Protein AF-A0A7C5ENQ5-F1 (afdb_monomer_lite)

Secondary structure (DSSP, 8-state):
--PPP----HHHHHHHHHHHHHHHHHHHHHHHHHHHHHHHHHHHHHHHHHHHHHHHHHHHHHHHHHHHHTTSSHHHHTSTTS---TTS--TTTS-----HHHHHHHTT--SS-HHHH-TTSPP-------STTS--TTTS-HHHHHHHH----BSS---TT-S---BS--TTSPPTT--

Foldseek 3Di:
DDDDDDDDPPVVVVVVVVVVVVVVVVVVVVVVVVVVVVVVVVVVVVVVVVVVVVVVVVVVVVVLLVVQLVCQALVNCVDPPSPHDNPDDDPVSQPPPPPCVVVCVVVVHPDDSPQVVDPPHDDDDDHGDDPVVDDDPVPDDPVVVCVVQPDWDFPDDDDDPDPDTHTPDCPPPAPDPRD

Radius of gyration: 38.31 Å; chains: 1; bounding box: 90×56×118 Å

Structure (mmCIF, N/CA/C/O backbone):
data_AF-A0A7C5ENQ5-F1
#
_entry.id   AF-A0A7C5ENQ5-F1
#
loop_
_atom_site.group_PDB
_atom_site.id
_atom_site.type_symbol
_atom_site.label_atom_id
_atom_site.label_alt_id
_atom_site.label_comp_id
_atom_site.label_asym_id
_atom_site.label_entity_id
_atom_site.label_seq_id
_atom_site.pdbx_PDB_ins_code
_atom_site.Cartn_x
_atom_site.Cartn_y
_atom_site.Cartn_z
_atom_site.occupancy
_atom_site.B_iso_or_equiv
_atom_site.auth_seq_id
_atom_site.auth_comp_id
_atom_site.auth_asym_id
_atom_site.auth_atom_id
_atom_site.pdbx_PDB_model_num
ATOM 1 N N . MET A 1 1 ? -63.274 1.000 76.846 1.00 43.34 1 MET A N 1
ATOM 2 C CA . MET A 1 1 ? -63.482 0.791 75.393 1.00 43.34 1 MET A CA 1
ATOM 3 C C . MET A 1 1 ? -62.118 0.477 74.784 1.00 43.34 1 MET A C 1
ATOM 5 O O . MET A 1 1 ? -61.244 1.321 74.844 1.00 43.34 1 MET A O 1
ATOM 9 N N . LYS A 1 2 ? -61.783 -0.817 74.702 1.00 44.94 2 LYS A N 1
ATOM 10 C CA . LYS A 1 2 ? -61.594 -1.621 73.472 1.00 44.94 2 LYS A CA 1
ATOM 11 C C . LYS A 1 2 ? -60.497 -1.070 72.545 1.00 44.94 2 LYS A C 1
ATOM 13 O O . LYS A 1 2 ? -60.683 -0.057 71.886 1.00 44.94 2 LYS A O 1
ATOM 18 N N . GLY A 1 3 ? -59.358 -1.765 72.574 1.00 50.12 3 GLY A N 1
ATOM 19 C CA . GLY A 1 3 ? -58.098 -1.382 71.952 1.00 50.12 3 GLY A CA 1
ATOM 20 C C . GLY A 1 3 ? -58.113 -1.374 70.428 1.00 50.12 3 GLY A C 1
ATOM 21 O O . GLY A 1 3 ? -58.778 -2.187 69.782 1.00 50.12 3 GLY A O 1
ATOM 22 N N . LEU A 1 4 ? -57.321 -0.453 69.881 1.00 51.16 4 LEU A N 1
ATOM 23 C CA . LEU A 1 4 ? -56.955 -0.435 68.477 1.00 51.16 4 LEU A CA 1
ATOM 24 C C . LEU A 1 4 ? -55.913 -1.521 68.210 1.00 51.16 4 LEU A C 1
ATOM 26 O O . LEU A 1 4 ? -54.848 -1.573 68.822 1.00 51.16 4 LEU A O 1
ATOM 30 N N . ARG A 1 5 ? -56.278 -2.411 67.291 1.00 53.03 5 ARG A N 1
ATOM 31 C CA . ARG A 1 5 ? -55.436 -3.460 66.729 1.00 53.03 5 ARG A CA 1
ATOM 32 C C . ARG A 1 5 ? -54.353 -2.825 65.856 1.00 53.03 5 ARG A C 1
ATOM 34 O O . ARG A 1 5 ? -54.674 -2.179 64.865 1.00 53.03 5 ARG A O 1
ATOM 41 N N . ALA A 1 6 ? -53.092 -3.074 66.191 1.00 58.44 6 ALA A N 1
ATOM 42 C CA . ALA A 1 6 ? -51.992 -2.998 65.242 1.00 58.44 6 ALA A CA 1
ATOM 43 C C . ALA A 1 6 ? -51.936 -4.338 64.497 1.00 58.44 6 ALA A C 1
ATOM 45 O O . ALA A 1 6 ? -51.629 -5.370 65.093 1.00 58.44 6 ALA A O 1
ATOM 46 N N . THR A 1 7 ? -52.285 -4.346 63.213 1.00 56.88 7 THR A N 1
ATOM 47 C CA . THR A 1 7 ? -52.183 -5.536 62.361 1.00 56.88 7 THR A CA 1
ATOM 48 C C . THR A 1 7 ? -51.315 -5.244 61.146 1.00 56.88 7 THR A C 1
ATOM 50 O O . THR A 1 7 ? -51.704 -4.465 60.288 1.00 56.88 7 THR A O 1
ATOM 53 N N . SER A 1 8 ? -50.190 -5.967 61.085 1.00 60.22 8 SER A N 1
ATOM 54 C CA . SER A 1 8 ? -49.597 -6.549 59.874 1.00 60.22 8 SER A CA 1
ATOM 55 C C . SER A 1 8 ? -49.062 -5.603 58.787 1.00 60.22 8 SER A C 1
ATOM 57 O O . SER A 1 8 ? -49.677 -5.456 57.740 1.00 60.22 8 SER A O 1
ATOM 59 N N . THR A 1 9 ? -47.840 -5.090 58.961 1.00 57.03 9 THR A N 1
ATOM 60 C CA . THR A 1 9 ? -47.040 -4.451 57.889 1.00 57.03 9 THR A CA 1
ATOM 61 C C . THR A 1 9 ? -46.005 -5.385 57.240 1.00 57.03 9 THR A C 1
ATOM 63 O O . THR A 1 9 ? -45.324 -5.003 56.296 1.00 57.03 9 THR A O 1
ATOM 66 N N . ARG A 1 10 ? -45.879 -6.635 57.710 1.00 60.28 10 ARG A N 1
ATOM 67 C CA . ARG A 1 10 ? -44.800 -7.557 57.299 1.00 60.28 10 ARG A CA 1
ATOM 68 C C . ARG A 1 10 ? -44.964 -8.167 55.899 1.00 60.28 10 ARG A C 1
ATOM 70 O O 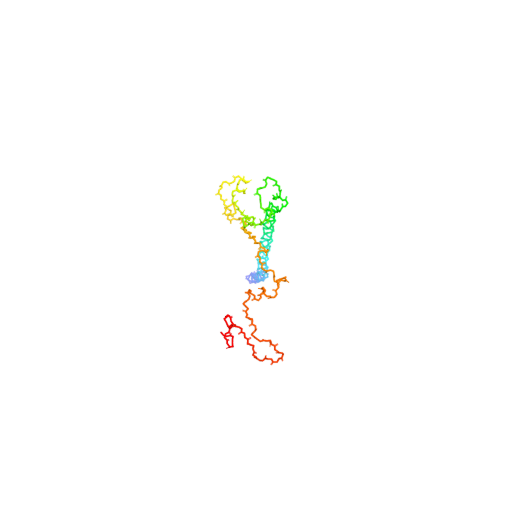. ARG A 1 10 ? -43.975 -8.620 55.335 1.00 60.28 10 ARG A O 1
ATOM 77 N N . SER A 1 11 ? -46.177 -8.220 55.343 1.00 61.66 11 SER A N 1
ATOM 78 C CA . SER A 1 11 ? -46.413 -8.749 53.987 1.00 61.66 11 SER A CA 1
ATOM 79 C C . SER A 1 11 ? -46.158 -7.721 52.882 1.00 61.66 11 SER A C 1
ATOM 81 O O . SER A 1 11 ? -45.700 -8.096 51.805 1.00 61.66 11 SER A O 1
ATOM 83 N N . ASP A 1 12 ? -46.397 -6.437 53.154 1.00 70.25 12 ASP A N 1
ATOM 84 C CA . ASP A 1 12 ? -46.236 -5.365 52.163 1.00 70.25 12 ASP A CA 1
ATOM 85 C C . ASP A 1 12 ? -44.759 -5.075 51.856 1.00 70.25 12 ASP A C 1
ATOM 87 O O . ASP A 1 12 ? -44.408 -4.823 50.704 1.00 70.25 12 ASP A O 1
ATOM 91 N N . GLU A 1 13 ? -43.869 -5.214 52.847 1.00 73.62 13 GLU A N 1
ATOM 92 C CA . GLU A 1 13 ? -42.413 -5.113 52.643 1.00 73.62 13 GLU A CA 1
ATOM 93 C C . GLU A 1 13 ? -41.879 -6.186 51.680 1.00 73.62 13 GLU A C 1
ATOM 95 O O . GLU A 1 13 ? -41.034 -5.897 50.830 1.00 73.62 13 GLU A O 1
ATOM 100 N N . GLY A 1 14 ? -42.394 -7.418 51.766 1.00 82.62 14 GLY A N 1
ATOM 101 C CA . GLY A 1 14 ? -41.983 -8.511 50.883 1.00 82.62 14 GLY A CA 1
ATOM 102 C C . GLY A 1 14 ? -42.421 -8.296 49.433 1.00 82.62 14 GLY A C 1
ATOM 103 O O . GLY A 1 14 ? -41.643 -8.529 48.508 1.00 82.62 14 GLY A O 1
ATOM 104 N N . ILE A 1 15 ? -43.645 -7.799 49.228 1.00 88.50 15 ILE A N 1
ATOM 105 C CA . ILE A 1 15 ? -44.184 -7.511 47.890 1.00 88.50 15 ILE A CA 1
ATOM 106 C C . ILE A 1 15 ? -43.442 -6.329 47.252 1.00 88.50 15 ILE A C 1
ATOM 108 O O . ILE A 1 15 ? -43.068 -6.404 46.079 1.00 88.50 15 ILE A O 1
ATOM 112 N N . ALA A 1 16 ? -43.162 -5.270 48.018 1.00 90.38 16 ALA A N 1
ATOM 113 C CA . ALA A 1 16 ? -42.402 -4.118 47.534 1.00 90.38 16 ALA A CA 1
ATOM 114 C C . ALA A 1 16 ? -40.996 -4.515 47.050 1.00 90.38 16 ALA A C 1
ATOM 116 O O . ALA A 1 16 ? -40.571 -4.086 45.975 1.00 90.38 16 ALA A O 1
ATOM 117 N N . LEU A 1 17 ? -40.304 -5.390 47.790 1.00 92.19 17 LEU A N 1
ATOM 118 C CA . LEU A 1 17 ? -38.988 -5.899 47.396 1.00 92.19 17 LEU A CA 1
ATOM 119 C C . LEU A 1 17 ? -39.049 -6.677 46.072 1.00 92.19 17 LEU A C 1
ATOM 121 O O . LEU A 1 17 ? -38.203 -6.471 45.203 1.00 92.19 17 LEU A O 1
ATOM 125 N N . ILE A 1 18 ? -40.053 -7.545 45.899 1.00 94.25 18 ILE A N 1
ATOM 126 C CA . ILE A 1 18 ? -40.220 -8.344 44.674 1.00 94.25 18 ILE A CA 1
ATOM 127 C C . ILE A 1 18 ? -40.473 -7.436 43.466 1.00 94.25 18 ILE A C 1
ATOM 129 O O . ILE A 1 18 ? -39.871 -7.646 42.411 1.00 94.25 18 ILE A O 1
ATOM 133 N N . ILE A 1 19 ? -41.306 -6.401 43.615 1.00 95.50 19 ILE A N 1
ATOM 134 C CA . ILE A 1 19 ? -41.565 -5.431 42.542 1.00 95.50 19 ILE A CA 1
ATOM 135 C C . ILE A 1 19 ? -40.272 -4.704 42.165 1.00 95.50 19 ILE A C 1
ATOM 137 O O . ILE A 1 19 ? -39.911 -4.683 40.988 1.00 95.50 19 ILE A O 1
ATOM 141 N N . VAL A 1 20 ? -39.534 -4.169 43.140 1.00 96.25 20 VAL A N 1
ATOM 142 C CA . VAL A 1 20 ? -38.267 -3.463 42.887 1.00 96.25 20 VAL A CA 1
ATOM 143 C C . VAL A 1 20 ? -37.247 -4.377 42.211 1.00 96.25 20 VAL A C 1
ATOM 145 O O . VAL A 1 20 ? -36.621 -3.970 41.231 1.00 96.25 20 VAL A O 1
ATOM 148 N N . LEU A 1 21 ? -37.118 -5.621 42.680 1.00 96.75 21 LEU A N 1
ATOM 149 C CA . LEU A 1 21 ? -36.231 -6.605 42.070 1.00 96.75 21 LEU A CA 1
ATOM 150 C C . LEU A 1 21 ? -36.639 -6.880 40.620 1.00 96.75 21 LEU A C 1
ATOM 152 O O . LEU A 1 21 ? -35.776 -6.851 39.748 1.00 96.75 21 LEU A O 1
ATOM 156 N N . SER A 1 22 ? -37.938 -7.066 40.353 1.00 96.88 22 SER A N 1
ATOM 157 C CA . SER A 1 22 ? -38.454 -7.320 39.003 1.00 96.88 22 SER A CA 1
ATOM 158 C C . SER A 1 22 ? -38.145 -6.166 38.042 1.00 96.88 22 SER A C 1
ATOM 160 O O . SER A 1 22 ? -37.639 -6.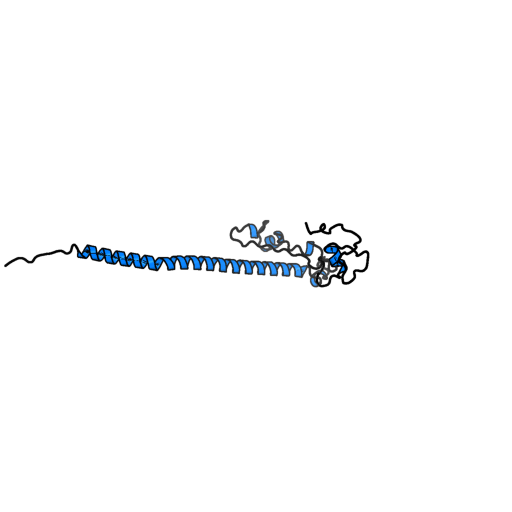403 36.941 1.00 96.88 22 SER A O 1
ATOM 162 N N . VAL A 1 23 ? -38.339 -4.921 38.493 1.00 97.69 23 VAL A N 1
ATOM 163 C CA . VAL A 1 23 ? -38.026 -3.705 37.732 1.00 97.69 23 VAL A CA 1
ATOM 164 C C . VAL A 1 23 ? -36.525 -3.606 37.474 1.00 97.69 23 VAL A C 1
ATOM 166 O O . VAL A 1 23 ? -36.122 -3.360 36.339 1.00 97.69 23 VAL A O 1
ATOM 169 N N . LEU A 1 24 ? -35.686 -3.867 38.482 1.00 97.69 24 LEU A N 1
ATOM 170 C CA . LEU A 1 24 ? -34.229 -3.898 38.325 1.00 97.69 24 LEU A CA 1
ATOM 171 C C . LEU A 1 24 ? -33.784 -4.952 37.307 1.00 97.69 24 LEU A C 1
ATOM 173 O O . LEU A 1 24 ? -32.976 -4.641 36.432 1.00 97.69 24 LEU A O 1
ATOM 177 N N . THR A 1 25 ? -34.329 -6.172 37.361 1.00 97.81 25 THR A N 1
ATOM 178 C CA . THR A 1 25 ? -34.031 -7.200 36.350 1.00 97.81 25 THR A CA 1
ATOM 179 C C . THR A 1 25 ? -34.478 -6.778 34.958 1.00 97.81 25 THR A C 1
ATOM 181 O O . THR A 1 25 ? -33.724 -6.965 34.006 1.00 97.81 25 THR A O 1
ATOM 184 N N . MET A 1 26 ? -35.657 -6.169 34.815 1.00 97.88 26 MET A N 1
ATOM 185 C CA . MET A 1 26 ? -36.141 -5.707 33.515 1.00 97.88 26 MET A CA 1
ATOM 186 C C . MET A 1 26 ? -35.258 -4.588 32.949 1.00 97.88 26 MET A C 1
ATOM 188 O O . MET A 1 26 ? -34.897 -4.625 31.773 1.00 97.88 26 MET A O 1
ATOM 192 N N . LEU A 1 27 ? -34.823 -3.647 33.792 1.00 97.25 27 LEU A N 1
ATOM 193 C CA . LEU A 1 27 ? -33.857 -2.615 33.409 1.00 97.25 27 LEU A CA 1
ATOM 194 C C . LEU A 1 27 ? -32.511 -3.219 32.988 1.00 97.25 27 LEU A C 1
ATOM 196 O O . LEU A 1 27 ? -31.934 -2.779 31.995 1.00 97.25 27 LEU A O 1
ATOM 200 N N . LEU A 1 28 ? -32.026 -4.250 33.685 1.00 97.25 28 LEU A N 1
ATOM 201 C CA . LEU A 1 28 ? -30.775 -4.933 33.340 1.00 97.25 28 LEU A CA 1
ATOM 202 C C . LEU A 1 28 ? -30.865 -5.643 31.978 1.00 97.25 28 LEU A C 1
ATOM 204 O O . LEU A 1 28 ? -29.948 -5.550 31.156 1.00 97.25 28 LEU A O 1
ATOM 208 N N . VAL A 1 29 ? -31.992 -6.313 31.717 1.00 97.69 29 VAL A N 1
ATOM 209 C CA . VAL A 1 29 ? -32.268 -6.963 30.427 1.00 97.69 29 VAL A CA 1
ATOM 210 C C . VAL A 1 29 ? -32.267 -5.929 29.298 1.00 97.69 29 VAL A C 1
ATOM 212 O O . VAL A 1 29 ? -31.649 -6.169 28.262 1.00 97.69 29 VAL A O 1
ATOM 215 N N . ILE A 1 30 ? -32.869 -4.755 29.515 1.00 96.81 30 ILE A N 1
ATOM 216 C CA . ILE A 1 30 ? -32.903 -3.668 28.525 1.00 96.81 30 ILE A CA 1
ATOM 217 C C . ILE A 1 30 ? -31.520 -3.019 28.338 1.00 96.81 30 ILE A C 1
ATOM 219 O O . ILE A 1 30 ? -31.164 -2.673 27.216 1.00 96.81 30 ILE A O 1
ATOM 223 N N . ALA A 1 31 ? -30.710 -2.880 29.391 1.00 96.94 31 ALA A N 1
ATOM 224 C CA . ALA A 1 31 ? -29.387 -2.250 29.317 1.00 96.94 31 ALA A CA 1
ATOM 225 C C . ALA A 1 31 ? -28.340 -3.094 28.560 1.00 96.94 31 ALA A C 1
ATOM 227 O O . ALA A 1 31 ? -27.421 -2.554 27.940 1.00 96.94 31 ALA A O 1
ATOM 228 N N . THR A 1 32 ? -28.475 -4.421 28.593 1.00 95.94 32 THR A N 1
ATOM 229 C CA . THR A 1 32 ? -27.507 -5.366 28.012 1.00 95.94 32 THR A CA 1
ATOM 230 C C . THR A 1 32 ? -27.226 -5.144 26.512 1.00 95.94 32 THR A C 1
ATOM 232 O O . THR A 1 32 ? -26.048 -5.024 26.158 1.00 95.94 32 THR A O 1
ATOM 235 N N . PRO A 1 33 ? -28.228 -5.046 25.610 1.00 95.38 33 PRO A N 1
ATOM 236 C CA . PRO A 1 33 ? -27.974 -4.813 24.185 1.00 95.38 33 PRO A CA 1
ATOM 237 C C . PRO A 1 33 ? -27.240 -3.493 23.911 1.00 95.38 33 PRO A C 1
ATOM 239 O O . PRO A 1 33 ? -26.360 -3.472 23.054 1.00 95.38 33 PRO A O 1
ATOM 242 N N . PHE A 1 34 ? -27.502 -2.425 24.675 1.00 96.31 34 PHE A N 1
ATOM 243 C CA . PHE A 1 34 ? -26.807 -1.141 24.503 1.00 96.31 34 PHE A CA 1
ATOM 244 C C . PHE A 1 34 ? -25.310 -1.238 24.806 1.00 96.31 34 PHE A C 1
ATOM 246 O O . PHE A 1 34 ? -24.488 -0.665 24.093 1.00 96.31 34 PHE A O 1
ATOM 253 N N . VAL A 1 35 ? -24.932 -1.998 25.838 1.00 96.81 35 VAL A N 1
ATOM 254 C CA . VAL A 1 35 ? -23.516 -2.220 26.170 1.00 96.81 35 VAL A CA 1
ATOM 255 C C . VAL A 1 35 ? -22.820 -3.040 25.083 1.00 96.81 35 VAL A C 1
ATOM 257 O O . VAL A 1 35 ? -21.658 -2.779 24.757 1.00 96.81 35 VAL A O 1
ATOM 260 N N . VAL A 1 36 ? -23.512 -4.031 24.514 1.00 96.31 36 VAL A N 1
ATOM 261 C CA . VAL A 1 36 ? -22.984 -4.835 23.404 1.00 96.31 36 VAL A CA 1
ATOM 262 C C . VAL A 1 36 ? -22.789 -3.973 22.157 1.00 96.31 36 VAL A C 1
ATOM 264 O O . VAL A 1 36 ? -21.725 -4.056 21.539 1.00 96.31 36 VAL A O 1
ATOM 267 N N . GLU A 1 37 ? -23.754 -3.116 21.832 1.00 96.31 37 GLU A N 1
ATOM 268 C CA . GLU A 1 37 ? -23.686 -2.242 20.660 1.00 96.31 37 GLU A CA 1
ATOM 269 C C . GLU A 1 37 ? -22.577 -1.197 20.793 1.00 96.31 37 GLU A C 1
ATOM 271 O O . GLU A 1 37 ? -21.703 -1.117 19.933 1.00 96.31 37 GLU A O 1
ATOM 276 N N . ALA A 1 38 ? -22.476 -0.521 21.941 1.00 95.06 38 ALA A N 1
ATOM 277 C CA . ALA A 1 38 ? -21.401 0.440 22.197 1.00 95.06 38 ALA A CA 1
ATOM 278 C C . ALA A 1 38 ? -19.998 -0.187 22.065 1.00 95.06 38 ALA A C 1
ATOM 280 O O . ALA A 1 38 ? -19.046 0.450 21.603 1.00 95.06 38 ALA A O 1
ATOM 281 N N . ARG A 1 39 ? -19.844 -1.464 22.450 1.00 95.25 39 ARG A N 1
ATOM 282 C CA . ARG A 1 39 ? -18.585 -2.202 22.259 1.00 95.25 39 ARG A CA 1
ATOM 283 C C . ARG A 1 39 ? -18.306 -2.508 20.789 1.00 95.25 39 ARG A C 1
ATOM 285 O O . ARG A 1 39 ? -17.137 -2.495 20.398 1.00 95.25 39 ARG A O 1
ATOM 292 N N . ARG A 1 40 ? -19.336 -2.811 19.997 1.00 94.12 40 ARG A N 1
ATOM 293 C CA . ARG A 1 40 ? -19.207 -3.049 18.552 1.00 94.12 40 ARG A CA 1
ATOM 294 C C . ARG A 1 40 ? -18.856 -1.764 17.820 1.00 94.12 40 ARG A C 1
ATOM 296 O O . ARG A 1 40 ? -17.846 -1.753 17.121 1.00 94.12 40 ARG A O 1
ATOM 303 N N . ASP A 1 41 ? -19.579 -0.683 18.078 1.00 96.19 41 ASP A N 1
ATOM 304 C CA . ASP A 1 41 ? -19.327 0.625 17.470 1.00 96.19 41 ASP A CA 1
ATOM 305 C C . ASP A 1 41 ? -17.908 1.110 17.740 1.00 96.19 41 ASP A C 1
ATOM 307 O O . ASP A 1 41 ? -17.208 1.538 16.823 1.00 96.19 41 ASP A O 1
ATOM 311 N N . ARG A 1 42 ? -17.419 0.942 18.975 1.00 96.06 42 ARG A N 1
ATOM 312 C CA . ARG A 1 42 ? -16.034 1.286 19.313 1.00 96.06 42 ARG A CA 1
ATOM 313 C C . ARG A 1 42 ? -15.017 0.487 18.497 1.00 96.06 42 ARG A C 1
ATOM 315 O O . ARG A 1 42 ? -14.025 1.055 18.050 1.00 96.06 42 ARG A O 1
ATOM 322 N N . ARG A 1 43 ? -15.237 -0.818 18.296 1.00 94.75 43 ARG A N 1
ATOM 323 C CA . ARG A 1 43 ? -14.345 -1.655 17.470 1.00 94.75 43 ARG A CA 1
ATOM 324 C C . ARG A 1 43 ? -14.379 -1.220 16.007 1.00 94.75 43 ARG A C 1
ATOM 326 O O . ARG A 1 43 ? -13.320 -1.097 15.397 1.00 94.75 43 ARG A O 1
ATOM 333 N N . THR A 1 44 ? -15.563 -0.945 15.470 1.00 96.06 44 THR A N 1
ATOM 334 C CA . THR A 1 44 ? -15.735 -0.471 14.090 1.00 96.06 44 THR A CA 1
ATOM 335 C C . THR A 1 44 ? -15.061 0.883 13.880 1.00 96.06 44 THR A C 1
ATOM 337 O O . THR A 1 44 ? -14.341 1.059 12.899 1.00 96.06 44 THR A O 1
ATOM 340 N N . ALA A 1 45 ? -15.219 1.810 14.828 1.00 95.69 45 ALA A N 1
ATOM 341 C CA . ALA A 1 45 ? -14.591 3.125 14.782 1.00 95.69 45 ALA A CA 1
ATOM 342 C C . ALA A 1 45 ? -13.059 3.028 14.791 1.00 95.69 45 ALA A C 1
ATOM 344 O O . ALA A 1 45 ? -12.409 3.677 13.975 1.00 95.69 45 ALA A O 1
ATOM 345 N N . VAL A 1 46 ? -12.484 2.173 15.647 1.00 95.38 46 VAL A N 1
ATOM 346 C CA . VAL A 1 46 ? -11.030 1.942 15.682 1.00 95.38 46 VAL A CA 1
ATOM 347 C C . VAL A 1 46 ? -10.538 1.357 14.359 1.00 95.38 46 VAL A C 1
ATOM 349 O O . VAL A 1 46 ? -9.619 1.906 13.767 1.00 95.38 46 VAL A O 1
ATOM 352 N N . ILE A 1 47 ? -11.175 0.304 13.835 1.00 95.81 47 ILE A N 1
ATOM 353 C CA . ILE A 1 47 ? -10.771 -0.297 12.550 1.00 95.81 47 ILE A CA 1
ATOM 354 C C . ILE A 1 47 ? -10.861 0.724 11.409 1.00 95.81 47 ILE A C 1
ATOM 356 O O . ILE A 1 47 ? -9.989 0.767 10.542 1.00 95.81 47 ILE A O 1
ATOM 360 N N . SER A 1 48 ? -11.911 1.547 11.396 1.00 96.81 48 SER A N 1
ATOM 361 C CA . SER A 1 48 ? -12.067 2.602 10.397 1.00 96.81 48 SER A CA 1
ATOM 362 C C . SER A 1 48 ? -10.965 3.657 10.514 1.00 96.81 48 SER A C 1
ATOM 364 O O . SER A 1 48 ? -10.405 4.052 9.494 1.00 96.81 48 SER A O 1
ATOM 366 N N . ALA A 1 49 ? -10.627 4.088 11.731 1.00 95.62 49 ALA A N 1
ATOM 367 C CA . ALA A 1 49 ? -9.556 5.052 11.970 1.00 95.62 49 ALA A CA 1
ATOM 368 C C . ALA A 1 49 ? -8.189 4.502 11.532 1.00 95.62 49 ALA A C 1
ATOM 370 O O . ALA A 1 49 ? -7.480 5.170 10.782 1.00 95.62 49 ALA A O 1
ATOM 371 N N . GLU A 1 50 ? -7.861 3.261 11.902 1.00 92.06 50 GLU A N 1
ATOM 372 C CA . GLU A 1 50 ? -6.602 2.617 11.506 1.00 92.06 50 GLU A CA 1
ATOM 373 C C . GLU A 1 50 ? -6.505 2.425 9.985 1.00 92.06 50 GLU A C 1
ATOM 375 O O . GLU A 1 50 ? -5.447 2.632 9.397 1.00 92.06 50 GLU A O 1
ATOM 380 N N . ARG A 1 51 ? -7.614 2.110 9.300 1.00 95.50 51 ARG A N 1
ATOM 381 C CA . ARG A 1 51 ? -7.632 2.039 7.827 1.00 95.50 51 ARG A CA 1
ATOM 382 C C . ARG A 1 51 ? -7.358 3.386 7.169 1.00 95.50 51 ARG A C 1
ATOM 384 O O . ARG A 1 51 ? -6.659 3.425 6.161 1.00 95.50 51 ARG A O 1
ATOM 391 N N . GLN A 1 52 ? -7.920 4.471 7.699 1.00 96.12 52 GLN A N 1
ATOM 392 C CA . GLN A 1 52 ? -7.657 5.811 7.166 1.00 96.12 52 GLN A CA 1
ATOM 393 C C . GLN A 1 52 ? -6.210 6.229 7.422 1.00 96.12 52 GLN A C 1
ATOM 395 O O . GLN A 1 52 ? -5.559 6.752 6.522 1.00 96.12 52 GLN A O 1
ATOM 400 N N . ARG A 1 53 ? -5.680 5.915 8.608 1.00 91.12 53 ARG A N 1
ATOM 401 C CA . ARG A 1 53 ? -4.272 6.132 8.942 1.00 91.12 53 ARG A CA 1
ATOM 402 C C . ARG A 1 53 ? -3.344 5.376 7.990 1.00 91.12 53 ARG A C 1
ATOM 404 O O . ARG A 1 53 ? -2.467 5.990 7.395 1.00 91.12 53 ARG A O 1
ATOM 411 N N . ALA A 1 54 ? -3.585 4.084 7.774 1.00 90.06 54 ALA A N 1
ATOM 412 C CA . ALA A 1 54 ? -2.792 3.269 6.855 1.00 90.06 54 ALA A CA 1
ATOM 413 C C . ALA A 1 54 ? -2.821 3.808 5.414 1.00 90.06 54 ALA A C 1
ATOM 415 O O . ALA A 1 54 ? -1.793 3.812 4.743 1.00 90.06 54 ALA A O 1
ATOM 416 N N . ARG A 1 55 ? -3.976 4.305 4.946 1.00 93.69 55 ARG A N 1
ATOM 417 C CA . ARG A 1 55 ? -4.093 4.950 3.626 1.00 93.69 55 ARG A CA 1
ATOM 418 C C . ARG A 1 55 ? -3.278 6.232 3.538 1.00 93.69 55 ARG A C 1
ATOM 420 O O . ARG A 1 55 ? -2.503 6.372 2.605 1.00 93.69 55 ARG A O 1
ATOM 427 N N . ALA A 1 56 ? -3.402 7.117 4.525 1.00 91.56 56 ALA A N 1
ATOM 428 C CA . ALA A 1 56 ? -2.642 8.363 4.554 1.00 91.56 56 ALA A CA 1
ATOM 429 C C . ALA A 1 56 ? -1.124 8.108 4.574 1.00 91.56 56 ALA A C 1
ATOM 431 O O . ALA A 1 56 ? -0.371 8.788 3.882 1.00 91.56 56 ALA A O 1
ATOM 432 N N . VAL A 1 57 ? -0.671 7.096 5.323 1.00 87.88 57 VAL A N 1
ATOM 433 C CA . VAL A 1 57 ? 0.744 6.690 5.347 1.00 87.88 57 VAL A CA 1
ATOM 434 C C . VAL A 1 57 ? 1.181 6.113 3.999 1.00 87.88 57 VAL A C 1
ATOM 436 O O . VAL A 1 57 ? 2.254 6.462 3.516 1.00 87.88 57 VAL A O 1
ATOM 439 N N . ALA A 1 58 ? 0.359 5.274 3.365 1.00 87.88 58 ALA A N 1
ATOM 440 C CA . ALA A 1 58 ? 0.659 4.727 2.043 1.00 87.88 58 ALA A CA 1
ATOM 441 C C . ALA A 1 58 ? 0.738 5.822 0.964 1.00 87.88 58 ALA A C 1
ATOM 443 O O . ALA A 1 58 ? 1.648 5.802 0.139 1.00 87.88 58 ALA A O 1
ATOM 444 N N . GLU A 1 59 ? -0.167 6.803 0.995 1.00 91.31 59 GLU A N 1
ATOM 445 C CA . GLU A 1 59 ? -0.134 7.969 0.103 1.00 91.31 59 GLU A CA 1
ATOM 446 C C . GLU A 1 59 ? 1.115 8.822 0.343 1.00 91.31 59 GLU A C 1
ATOM 448 O O . GLU A 1 59 ? 1.802 9.189 -0.607 1.00 91.31 59 GLU A O 1
ATOM 453 N N . ALA A 1 60 ? 1.474 9.078 1.603 1.00 86.12 60 ALA A N 1
ATOM 454 C CA . ALA A 1 60 ? 2.699 9.803 1.930 1.00 86.12 60 ALA A CA 1
ATOM 455 C C . ALA A 1 60 ? 3.956 9.067 1.434 1.00 86.12 60 ALA A C 1
ATOM 457 O O . ALA A 1 60 ? 4.862 9.691 0.881 1.00 86.12 60 ALA A O 1
ATOM 458 N N . ALA A 1 61 ? 4.000 7.741 1.594 1.00 84.62 61 ALA A N 1
ATOM 459 C CA . ALA A 1 61 ? 5.093 6.908 1.106 1.00 84.62 61 ALA A CA 1
ATOM 460 C C . ALA A 1 61 ? 5.184 6.926 -0.432 1.00 84.62 61 ALA A C 1
ATOM 462 O O . ALA A 1 61 ? 6.283 7.021 -0.983 1.00 84.62 61 ALA A O 1
ATOM 463 N N . LEU A 1 62 ? 4.039 6.907 -1.124 1.00 88.06 62 LEU A N 1
ATOM 464 C CA . LEU A 1 62 ? 3.959 7.040 -2.579 1.00 88.06 62 LEU A CA 1
ATOM 465 C C . LEU A 1 62 ? 4.498 8.397 -3.053 1.00 88.06 62 LEU A C 1
ATOM 467 O O . LEU A 1 62 ? 5.345 8.438 -3.940 1.00 88.06 62 LEU A O 1
ATOM 471 N N . GLU A 1 63 ? 4.028 9.503 -2.475 1.00 86.94 63 GLU A N 1
ATOM 472 C CA . GLU A 1 63 ? 4.465 10.852 -2.863 1.00 86.94 63 GLU A CA 1
ATOM 473 C C . GLU A 1 63 ? 5.955 11.069 -2.587 1.00 86.94 63 GLU A C 1
ATOM 475 O O . GLU A 1 63 ? 6.674 11.660 -3.392 1.00 86.94 63 GLU A O 1
ATOM 480 N N . MET A 1 64 ? 6.455 10.513 -1.486 1.00 85.00 64 MET A N 1
ATOM 481 C CA . MET A 1 64 ? 7.882 10.500 -1.192 1.00 85.00 64 MET A CA 1
ATOM 482 C C . MET A 1 64 ? 8.678 9.739 -2.264 1.00 85.00 64 MET A C 1
ATOM 484 O O . MET A 1 64 ? 9.711 10.232 -2.723 1.00 85.00 64 MET A O 1
ATOM 488 N N . ALA A 1 65 ? 8.209 8.560 -2.678 1.00 85.94 65 ALA A N 1
ATOM 489 C CA . ALA A 1 65 ? 8.852 7.785 -3.735 1.00 85.94 65 ALA A CA 1
ATOM 490 C C . ALA A 1 65 ? 8.824 8.525 -5.080 1.00 85.94 65 ALA A C 1
ATOM 492 O O . ALA A 1 65 ? 9.860 8.622 -5.734 1.00 85.94 65 ALA A O 1
ATOM 493 N N . LYS A 1 66 ? 7.696 9.142 -5.452 1.00 88.94 66 LYS A N 1
ATOM 494 C CA . LYS A 1 66 ? 7.604 9.998 -6.647 1.00 88.94 66 LYS A CA 1
ATOM 495 C C . LYS A 1 66 ? 8.608 11.143 -6.600 1.00 88.94 66 LYS A C 1
ATOM 497 O O . LYS A 1 66 ? 9.387 11.300 -7.532 1.00 88.94 66 LYS A O 1
ATOM 502 N N . GLY A 1 67 ? 8.662 11.889 -5.496 1.00 85.31 67 GLY A N 1
ATOM 503 C CA . GLY A 1 67 ? 9.614 12.991 -5.339 1.00 85.31 67 GLY A CA 1
ATOM 504 C C . GLY A 1 67 ? 11.081 12.542 -5.381 1.00 85.31 67 GLY A C 1
ATOM 505 O O . GLY A 1 67 ? 11.964 13.328 -5.730 1.00 85.31 67 GLY A O 1
ATOM 506 N N . ARG A 1 68 ? 11.366 11.276 -5.047 1.00 83.62 68 ARG A N 1
ATOM 507 C CA . ARG A 1 68 ? 12.690 10.674 -5.247 1.00 83.62 68 ARG A CA 1
ATOM 508 C C . ARG A 1 68 ? 12.954 10.385 -6.725 1.00 83.62 68 ARG A C 1
ATOM 510 O O . ARG A 1 68 ? 14.007 10.795 -7.206 1.00 83.62 68 ARG A O 1
ATOM 517 N N . LEU A 1 69 ? 12.015 9.744 -7.418 1.00 86.56 69 LEU A N 1
ATOM 518 C CA . LEU A 1 69 ? 12.119 9.408 -8.845 1.00 86.56 69 LEU A CA 1
ATOM 519 C C . LEU A 1 69 ? 12.152 10.655 -9.745 1.00 86.56 69 LEU A C 1
ATOM 521 O O . LEU A 1 69 ? 12.822 10.671 -10.768 1.00 86.56 69 LEU A O 1
ATOM 525 N N . GLU A 1 70 ? 11.520 11.759 -9.342 1.00 87.00 70 GLU A N 1
ATOM 526 C CA . GLU A 1 70 ? 11.635 13.034 -10.065 1.00 87.00 70 GLU A CA 1
ATOM 527 C C . GLU A 1 70 ? 13.085 13.531 -10.163 1.00 87.00 70 GLU A C 1
ATOM 529 O O . GLU A 1 70 ? 13.431 14.245 -11.105 1.00 87.00 70 GLU A O 1
ATOM 534 N N . ARG A 1 71 ? 13.951 13.161 -9.209 1.00 81.69 71 ARG A N 1
ATOM 535 C CA . ARG A 1 71 ? 15.366 13.561 -9.215 1.00 81.69 71 ARG A CA 1
ATOM 536 C C . ARG A 1 71 ? 16.228 12.726 -10.156 1.00 81.69 71 ARG A C 1
ATOM 538 O O . ARG A 1 71 ? 17.300 13.204 -10.513 1.00 81.69 71 ARG A O 1
ATOM 545 N N . THR A 1 72 ? 15.771 11.532 -10.525 1.00 82.50 72 THR A N 1
ATOM 546 C CA . THR A 1 72 ? 16.403 10.667 -11.533 1.00 82.50 72 THR A CA 1
ATOM 547 C C . THR A 1 72 ? 15.762 10.856 -12.908 1.00 82.50 72 THR A C 1
ATOM 549 O O . THR A 1 72 ? 16.134 10.225 -13.882 1.00 82.50 72 THR A O 1
ATOM 552 N N . HIS A 1 73 ? 14.789 11.762 -13.033 1.00 85.50 73 HIS A N 1
ATOM 553 C CA . HIS A 1 73 ? 14.192 12.059 -14.324 1.00 85.50 73 HIS A CA 1
ATOM 554 C C . HIS A 1 73 ? 15.177 12.800 -15.241 1.00 85.50 73 HIS A C 1
ATOM 556 O O . HIS A 1 73 ? 15.894 13.704 -14.801 1.00 85.50 73 HIS A O 1
ATOM 562 N N . GLN A 1 74 ? 15.122 12.509 -16.545 1.00 81.94 74 GLN A N 1
ATOM 563 C CA . GLN A 1 74 ? 16.001 13.064 -17.582 1.00 81.94 74 GLN A CA 1
ATOM 564 C C . GLN A 1 74 ? 16.216 14.584 -17.473 1.00 81.94 74 GLN A C 1
ATOM 566 O O . GLN A 1 74 ? 17.332 15.071 -17.646 1.00 81.94 74 GLN A O 1
ATOM 571 N N . GLY A 1 75 ? 15.173 15.363 -17.159 1.00 82.19 75 GLY A N 1
ATOM 572 C CA . GLY A 1 75 ? 15.283 16.822 -17.012 1.00 82.19 75 GLY A CA 1
ATOM 573 C C . GLY A 1 75 ? 16.181 17.281 -15.850 1.00 82.19 75 GLY A C 1
ATOM 574 O O . GLY A 1 75 ? 16.803 18.346 -15.927 1.00 82.19 75 GLY A O 1
ATOM 575 N N . TRP A 1 76 ? 16.274 16.487 -14.783 1.00 81.94 76 TRP A N 1
ATOM 576 C CA . TRP A 1 76 ? 17.213 16.700 -13.681 1.00 81.94 76 TRP A CA 1
ATOM 577 C C . TRP A 1 76 ? 18.602 16.165 -14.011 1.00 81.94 76 TRP A C 1
ATOM 579 O O . TRP A 1 76 ? 19.594 16.846 -13.734 1.00 81.94 76 TRP A O 1
ATOM 589 N N . GLU A 1 77 ? 18.676 14.998 -14.643 1.00 82.50 77 GLU A N 1
ATOM 590 C CA . GLU A 1 77 ? 19.942 14.339 -14.961 1.00 82.50 77 GLU A CA 1
ATOM 591 C C . GLU A 1 77 ? 20.711 15.014 -16.094 1.00 82.50 77 GLU A C 1
ATOM 593 O O . GLU A 1 77 ? 21.934 15.066 -16.059 1.00 82.50 77 GLU A O 1
ATOM 598 N N . SER A 1 78 ? 20.024 15.653 -17.039 1.00 81.38 78 SER A N 1
ATOM 599 C CA . SER A 1 78 ? 20.660 16.409 -18.130 1.00 81.38 78 SER A CA 1
ATOM 600 C C . SER A 1 78 ? 21.451 17.631 -17.637 1.00 81.38 78 SER A C 1
ATOM 602 O O . SER A 1 78 ? 22.127 18.304 -18.417 1.00 81.38 78 SER A O 1
ATOM 604 N N . ARG A 1 79 ? 21.363 17.968 -16.342 1.00 82.25 79 ARG A N 1
ATOM 605 C CA . ARG A 1 79 ? 22.135 19.059 -15.746 1.00 82.25 79 ARG A CA 1
ATOM 606 C C . ARG A 1 79 ? 23.597 18.638 -15.572 1.00 82.25 79 ARG A C 1
ATOM 608 O O . ARG A 1 79 ? 23.853 17.589 -14.993 1.00 82.25 79 ARG A O 1
ATOM 615 N N . PRO A 1 80 ? 24.571 19.495 -15.925 1.00 75.25 80 PRO A N 1
ATOM 616 C CA . PRO A 1 80 ? 25.994 19.145 -15.884 1.00 75.25 80 PRO A CA 1
ATOM 617 C C . PRO A 1 80 ? 26.533 18.747 -14.496 1.00 75.25 80 PRO A C 1
ATOM 619 O O . PRO A 1 80 ? 27.624 18.200 -14.399 1.00 75.25 80 PRO A O 1
ATOM 622 N N . SER A 1 81 ? 25.795 19.026 -13.418 1.00 73.81 81 SER A N 1
ATOM 623 C CA . SER A 1 81 ? 26.177 18.733 -12.033 1.00 73.81 81 SER A CA 1
ATOM 624 C C . SER A 1 81 ? 25.528 17.478 -11.437 1.00 73.81 81 SER A C 1
ATOM 626 O O . SER A 1 81 ? 25.792 17.179 -10.275 1.00 73.81 81 SER A O 1
ATOM 628 N N . SER A 1 82 ? 24.625 16.805 -12.155 1.00 69.56 82 SER A N 1
ATOM 629 C CA . SER A 1 82 ? 23.842 15.678 -11.620 1.00 69.56 82 SER A CA 1
ATOM 630 C C . SER A 1 82 ? 24.652 14.375 -11.550 1.00 69.56 82 SER A C 1
ATOM 632 O O . SER A 1 82 ? 24.424 13.573 -10.652 1.00 69.56 82 SER A O 1
ATOM 634 N N . GLY A 1 83 ? 25.600 14.176 -12.478 1.00 67.75 83 GLY A N 1
ATOM 635 C CA . GLY A 1 83 ? 26.329 12.914 -12.639 1.00 67.75 83 GLY A CA 1
ATOM 636 C C . GLY A 1 83 ? 25.444 11.712 -13.005 1.00 67.75 83 GLY A C 1
ATOM 637 O O . GLY A 1 83 ? 25.900 10.587 -12.822 1.00 67.75 83 GLY A O 1
ATOM 638 N N . GLY A 1 84 ? 24.204 11.950 -13.456 1.00 74.19 84 GLY A N 1
ATOM 639 C CA . GLY A 1 84 ? 23.222 10.914 -13.799 1.00 74.19 84 GLY A CA 1
ATOM 640 C C . GLY A 1 84 ? 23.463 10.260 -15.161 1.00 74.19 84 GLY A C 1
ATOM 641 O O . GLY A 1 84 ? 24.457 10.550 -15.838 1.00 74.19 84 GLY A O 1
ATOM 642 N N . THR A 1 85 ? 22.532 9.405 -15.573 1.00 79.69 85 THR A N 1
ATOM 643 C CA . THR A 1 85 ? 22.584 8.620 -16.814 1.00 79.69 85 THR A CA 1
ATOM 644 C C . THR A 1 85 ? 21.342 8.897 -17.668 1.00 79.69 85 THR A C 1
ATOM 646 O O . THR A 1 85 ? 20.522 8.014 -17.867 1.00 79.69 85 THR A O 1
ATOM 649 N N . PRO A 1 86 ? 21.221 10.094 -18.284 1.00 81.06 86 PRO A N 1
ATOM 650 C CA . PRO A 1 86 ? 19.982 10.528 -18.945 1.00 81.06 86 PRO A CA 1
ATOM 651 C C . PRO A 1 86 ? 19.504 9.637 -20.098 1.00 81.06 86 PRO A C 1
ATOM 653 O O . PRO A 1 86 ? 18.366 9.766 -20.543 1.00 81.06 86 PRO A O 1
ATOM 656 N N . ASP A 1 87 ? 20.408 8.825 -20.644 1.00 83.31 87 ASP A N 1
ATOM 657 C CA . ASP A 1 87 ? 20.178 7.990 -21.820 1.00 83.31 87 ASP A CA 1
ATOM 658 C C . ASP A 1 87 ? 19.790 6.545 -21.461 1.00 83.31 87 ASP A C 1
ATOM 660 O O . ASP A 1 87 ? 19.391 5.789 -22.350 1.00 83.31 87 ASP A O 1
ATOM 664 N N . TYR A 1 88 ? 19.942 6.131 -20.199 1.00 83.56 88 TYR A N 1
ATOM 665 C CA . TYR A 1 88 ? 19.540 4.805 -19.734 1.00 83.56 88 TYR A CA 1
ATOM 666 C C . TYR A 1 88 ? 19.286 4.802 -18.227 1.00 83.56 88 TYR A C 1
ATOM 668 O O . TYR A 1 88 ? 20.116 5.279 -17.458 1.00 83.56 88 TYR A O 1
ATOM 676 N N . ASP A 1 89 ? 18.204 4.150 -17.812 1.00 84.69 89 ASP A N 1
ATOM 677 C CA . ASP A 1 89 ? 17.881 4.054 -16.394 1.00 84.69 89 ASP A CA 1
ATOM 678 C C . ASP A 1 89 ? 18.562 2.827 -15.775 1.00 84.69 89 ASP A C 1
ATOM 680 O O . ASP A 1 89 ? 18.352 1.678 -16.195 1.00 84.69 89 ASP A O 1
ATOM 684 N N . SER A 1 90 ? 19.411 3.038 -14.772 1.00 83.69 90 SER A N 1
ATOM 685 C CA . SER A 1 90 ? 20.038 1.939 -14.039 1.00 83.69 90 SER A CA 1
ATOM 686 C C . SER A 1 90 ? 19.132 1.433 -12.905 1.00 83.69 90 SER A C 1
ATOM 688 O O . SER A 1 90 ? 18.404 2.210 -12.287 1.00 83.69 90 SER A O 1
ATOM 690 N N . PRO A 1 91 ? 19.212 0.144 -12.509 1.00 81.56 91 PRO A N 1
ATOM 691 C CA . PRO A 1 91 ? 18.444 -0.371 -11.369 1.00 81.56 91 PRO A CA 1
ATOM 692 C C . PRO A 1 91 ? 18.638 0.420 -10.065 1.00 81.56 91 PRO A C 1
ATOM 694 O O . PRO A 1 91 ? 17.758 0.418 -9.210 1.00 81.56 91 PRO A O 1
ATOM 697 N N . ALA A 1 92 ? 19.780 1.098 -9.911 1.00 80.06 92 ALA A N 1
ATOM 698 C CA . ALA A 1 92 ? 20.097 1.921 -8.749 1.00 80.06 92 ALA A CA 1
ATOM 699 C C . ALA A 1 92 ? 19.261 3.213 -8.672 1.00 80.06 92 ALA A C 1
ATOM 701 O O . ALA A 1 92 ? 19.034 3.720 -7.575 1.00 80.06 92 ALA A O 1
ATOM 702 N N . GLU A 1 93 ? 18.774 3.740 -9.796 1.00 79.56 93 GLU A N 1
ATOM 703 C CA . GLU A 1 93 ? 17.918 4.938 -9.825 1.00 79.56 93 GLU A CA 1
ATOM 704 C C . GLU A 1 93 ? 16.511 4.658 -9.299 1.00 79.56 93 GLU A C 1
ATOM 706 O O . GLU A 1 93 ? 15.911 5.502 -8.630 1.00 79.56 93 GLU A O 1
ATOM 711 N N . PHE A 1 94 ? 16.021 3.436 -9.512 1.00 82.38 94 PHE A N 1
ATOM 712 C CA . PHE A 1 94 ? 14.748 2.965 -8.968 1.00 82.38 94 PHE A CA 1
ATOM 713 C C . PHE A 1 94 ? 14.845 2.558 -7.497 1.00 82.38 94 PHE A C 1
ATOM 715 O O . PHE A 1 94 ? 13.819 2.336 -6.847 1.00 82.38 94 PHE A O 1
ATOM 722 N N . MET A 1 95 ? 16.058 2.489 -6.937 1.00 76.88 95 MET A N 1
ATOM 723 C CA . MET A 1 95 ? 16.228 2.292 -5.505 1.00 76.88 95 MET A CA 1
ATOM 724 C C . MET A 1 95 ? 15.810 3.571 -4.785 1.00 76.88 95 MET A C 1
ATOM 726 O O . MET A 1 95 ? 16.592 4.487 -4.506 1.00 76.88 95 MET A O 1
ATOM 730 N N . VAL A 1 96 ? 14.530 3.606 -4.419 1.00 71.94 96 VAL A N 1
ATOM 731 C CA . VAL A 1 96 ? 14.031 4.441 -3.331 1.00 71.94 96 VAL A CA 1
ATOM 732 C C . VAL A 1 96 ? 14.561 3.814 -2.052 1.00 71.94 96 VAL A C 1
ATOM 734 O O . VAL A 1 96 ? 13.826 3.207 -1.273 1.00 71.94 96 VAL A O 1
ATOM 737 N N . ASP A 1 97 ? 15.877 3.903 -1.855 1.00 63.06 97 ASP A N 1
ATOM 738 C CA . ASP A 1 97 ? 16.436 3.547 -0.578 1.00 63.06 97 ASP A CA 1
ATOM 739 C C . ASP A 1 97 ? 15.740 4.455 0.430 1.00 63.06 97 ASP A C 1
ATOM 741 O O . ASP A 1 97 ? 15.934 5.676 0.450 1.00 63.06 97 ASP A O 1
ATOM 745 N N . ALA A 1 98 ? 14.994 3.844 1.343 1.00 50.84 98 ALA A N 1
ATOM 746 C CA . ALA A 1 98 ? 14.757 4.404 2.661 1.00 50.84 98 ALA A CA 1
ATOM 747 C C . ALA A 1 98 ? 16.098 4.461 3.422 1.00 50.84 98 ALA A C 1
ATOM 749 O O . ALA A 1 98 ? 16.177 4.006 4.563 1.00 50.84 98 ALA A O 1
ATOM 750 N N . HIS A 1 99 ? 17.190 4.907 2.771 1.00 45.84 99 HIS A N 1
ATOM 751 C CA . HIS A 1 99 ? 18.529 4.809 3.310 1.00 45.84 99 HIS A CA 1
ATOM 752 C C . HIS A 1 99 ? 18.533 5.662 4.571 1.00 45.84 99 HIS A C 1
ATOM 754 O O . HIS A 1 99 ? 18.373 6.887 4.479 1.00 45.84 99 HIS A O 1
ATOM 760 N N . PRO A 1 100 ? 18.745 5.044 5.744 1.00 48.28 100 PRO A N 1
ATOM 761 C CA . PRO A 1 100 ? 18.619 5.715 7.020 1.00 48.28 100 PRO A CA 1
ATOM 762 C C . PRO A 1 100 ? 19.449 6.986 7.063 1.00 48.28 100 PRO A C 1
ATOM 764 O O . PRO A 1 100 ? 18.935 7.973 7.540 1.00 48.28 100 PRO A O 1
ATOM 767 N N . LYS A 1 101 ? 20.660 7.016 6.481 1.00 46.59 101 LYS A N 1
ATOM 768 C CA . LYS A 1 101 ? 21.541 8.204 6.493 1.00 46.59 101 LYS A CA 1
ATOM 769 C C . LYS A 1 101 ? 20.890 9.507 6.021 1.00 46.59 101 LYS A C 1
ATOM 771 O O . LYS A 1 101 ? 21.007 10.495 6.727 1.00 46.59 101 LYS A O 1
ATOM 776 N N . ALA A 1 102 ? 20.198 9.537 4.880 1.00 50.12 102 ALA A N 1
ATOM 777 C CA . ALA A 1 102 ? 19.686 10.807 4.350 1.00 50.12 102 ALA A CA 1
ATOM 778 C C . ALA A 1 102 ? 18.572 11.404 5.234 1.00 50.12 102 ALA A C 1
ATOM 780 O O . ALA A 1 102 ? 18.487 12.621 5.386 1.00 50.12 102 ALA A O 1
ATOM 781 N N . TRP A 1 103 ? 17.757 10.550 5.865 1.00 48.03 103 TRP A N 1
ATOM 782 C CA . TRP A 1 103 ? 16.720 10.965 6.818 1.00 48.03 103 TRP A CA 1
ATOM 783 C C . TRP A 1 103 ? 17.239 11.140 8.250 1.00 48.03 103 TRP A C 1
ATOM 785 O O . TRP A 1 103 ? 16.824 12.063 8.943 1.00 48.03 103 TRP A O 1
ATOM 795 N N . ALA A 1 104 ? 18.164 10.287 8.680 1.00 48.00 104 ALA A N 1
ATOM 796 C CA . ALA A 1 104 ? 18.904 10.353 9.937 1.00 48.00 104 ALA A CA 1
ATOM 797 C C . ALA A 1 104 ? 19.640 11.686 10.072 1.00 48.00 104 ALA A C 1
ATOM 799 O O . ALA A 1 104 ? 19.514 12.349 11.097 1.00 48.00 104 ALA A O 1
ATOM 800 N N . ASP A 1 105 ? 20.341 12.109 9.019 1.00 49.09 105 ASP A N 1
ATOM 801 C CA . ASP A 1 105 ? 21.072 13.374 8.993 1.00 49.09 105 ASP A CA 1
ATOM 802 C C . ASP A 1 105 ? 20.106 14.574 8.944 1.00 49.09 105 ASP A C 1
ATOM 804 O O . ASP A 1 105 ? 20.348 15.584 9.602 1.00 49.09 105 ASP A O 1
ATOM 808 N N . ALA A 1 106 ? 18.963 14.451 8.250 1.00 48.22 106 ALA A N 1
ATOM 809 C CA . ALA A 1 106 ? 17.919 15.484 8.205 1.00 48.22 106 ALA A CA 1
ATOM 810 C C . ALA A 1 106 ? 17.143 15.649 9.530 1.00 48.22 106 ALA A C 1
ATOM 812 O O . ALA A 1 106 ? 16.617 16.727 9.804 1.00 48.22 106 ALA A O 1
ATOM 813 N N . LEU A 1 107 ? 17.076 14.600 10.357 1.00 49.94 107 LEU A N 1
ATOM 814 C CA . LEU A 1 107 ? 16.397 14.586 11.662 1.00 49.94 107 LEU A CA 1
ATOM 815 C C . LEU A 1 107 ? 17.371 14.592 12.856 1.00 49.94 107 LEU A C 1
ATOM 817 O O . LEU A 1 107 ? 16.932 14.519 14.003 1.00 49.94 107 LEU A O 1
ATOM 821 N N . GLY A 1 108 ? 18.683 14.670 12.608 1.00 48.00 108 GLY A N 1
ATOM 822 C CA . GLY A 1 108 ? 19.723 14.668 13.643 1.00 48.00 108 GLY A CA 1
ATOM 823 C C . GLY A 1 108 ? 19.859 13.357 14.434 1.00 48.00 108 GLY A C 1
ATOM 824 O O . GLY A 1 108 ? 20.432 13.366 15.523 1.00 48.00 108 GLY A O 1
ATOM 825 N N . GLN A 1 109 ? 19.338 12.234 13.932 1.00 49.94 109 GLN A N 1
ATOM 826 C CA . GLN A 1 109 ? 19.383 10.937 14.615 1.00 49.94 109 GLN A CA 1
ATOM 827 C C . GLN A 1 109 ? 20.451 10.032 14.008 1.00 49.94 109 GLN A C 1
ATOM 829 O O . GLN A 1 109 ? 20.271 9.493 12.926 1.00 49.94 109 GLN A O 1
ATOM 834 N N . GLN A 1 110 ? 21.562 9.817 14.713 1.00 43.81 110 GLN A N 1
ATOM 835 C CA . GLN A 1 110 ? 22.627 8.934 14.240 1.00 43.81 110 GLN A CA 1
ATOM 836 C C . GLN A 1 110 ? 22.182 7.460 14.187 1.00 43.81 110 GLN A C 1
ATOM 838 O O . GLN A 1 110 ? 21.973 6.826 15.216 1.00 43.81 110 GLN A O 1
ATOM 843 N N . GLY A 1 111 ? 22.144 6.891 12.979 1.00 39.16 111 GLY A N 1
ATOM 844 C CA . GLY A 1 111 ? 22.516 5.487 12.767 1.00 39.16 111 GLY A CA 1
ATOM 845 C C . GLY A 1 111 ? 21.479 4.399 13.064 1.00 39.16 111 GLY A C 1
ATOM 846 O O . GLY A 1 111 ? 21.871 3.302 13.452 1.00 39.16 111 GLY A O 1
ATOM 847 N N . GLY A 1 112 ? 20.190 4.634 12.827 1.00 42.28 112 GLY A N 1
ATOM 848 C CA . GLY A 1 112 ? 19.177 3.571 12.854 1.00 42.28 112 GLY A CA 1
ATOM 849 C C . GLY A 1 112 ? 18.039 3.848 11.879 1.00 42.28 112 GLY A C 1
ATOM 850 O O . GLY A 1 112 ? 17.796 5.006 11.557 1.00 42.28 112 GLY A O 1
ATOM 851 N N . PHE A 1 113 ? 17.354 2.803 11.398 1.00 47.06 113 PHE A N 1
ATOM 852 C CA . PHE A 1 113 ? 16.079 2.945 10.684 1.00 47.06 113 PHE A CA 1
ATOM 853 C C . PHE A 1 113 ? 15.099 3.689 11.610 1.00 47.06 113 PHE A C 1
ATOM 855 O O . PHE A 1 113 ? 14.616 3.071 12.563 1.00 47.06 113 PHE A O 1
ATOM 862 N N . PRO A 1 114 ? 14.786 4.981 11.381 1.00 49.19 114 PRO A N 1
ATOM 863 C CA . PRO A 1 114 ? 13.997 5.773 12.333 1.00 49.19 114 PRO A CA 1
ATOM 864 C C . PRO A 1 114 ? 12.611 5.154 12.566 1.00 49.19 114 PRO A C 1
ATOM 866 O O . PRO A 1 114 ? 12.063 5.210 13.662 1.00 49.19 114 PRO A O 1
ATOM 869 N N . TYR A 1 115 ? 12.093 4.477 11.539 1.00 51.91 115 TYR A N 1
ATOM 870 C CA . TYR A 1 115 ? 10.800 3.798 11.525 1.00 51.91 115 TYR A CA 1
ATOM 871 C C . TYR A 1 115 ? 10.764 2.483 12.324 1.00 51.91 115 TYR A C 1
ATOM 873 O O . TYR A 1 115 ? 9.681 2.015 12.648 1.00 51.91 115 TYR A O 1
ATOM 881 N N . MET A 1 116 ? 11.914 1.885 12.667 1.00 50.22 116 MET A N 1
ATOM 882 C CA . MET A 1 116 ? 11.977 0.689 13.530 1.00 50.22 116 MET A CA 1
ATOM 883 C C . MET A 1 116 ? 12.231 1.025 15.007 1.00 50.22 116 MET A C 1
ATOM 885 O O . MET A 1 116 ? 12.149 0.139 15.855 1.00 50.22 116 MET A O 1
ATOM 889 N N . ALA A 1 117 ? 12.557 2.281 15.324 1.00 52.06 117 ALA A N 1
ATOM 890 C CA . ALA A 1 117 ? 12.869 2.710 16.686 1.00 52.06 117 ALA A CA 1
ATOM 891 C C . ALA A 1 117 ? 11.620 3.072 17.512 1.00 52.06 117 ALA A C 1
ATOM 893 O O . ALA A 1 117 ? 11.682 3.043 18.742 1.00 52.06 117 ALA A O 1
ATOM 894 N N . ASP A 1 118 ? 10.492 3.384 16.862 1.00 60.00 118 ASP A N 1
ATOM 895 C CA . ASP A 1 118 ? 9.219 3.644 17.537 1.00 60.00 118 ASP A CA 1
ATOM 896 C C . ASP A 1 118 ? 8.292 2.415 17.458 1.00 60.00 118 ASP A C 1
ATOM 898 O O . ASP A 1 118 ? 7.705 2.159 16.407 1.00 60.00 118 ASP A O 1
ATOM 902 N N . PRO A 1 119 ? 8.087 1.664 18.558 1.00 63.25 119 PRO A N 1
ATOM 903 C CA . PRO A 1 119 ? 7.148 0.541 18.587 1.00 63.25 119 PRO A CA 1
ATOM 904 C C . PRO A 1 119 ? 5.675 0.962 18.415 1.00 63.25 119 PRO A C 1
ATOM 906 O O . PRO A 1 119 ? 4.804 0.097 18.325 1.00 63.25 119 PRO A O 1
ATOM 909 N N . ARG A 1 120 ? 5.373 2.269 18.402 1.00 66.62 120 ARG A N 1
ATOM 910 C CA . ARG A 1 120 ? 4.054 2.845 18.082 1.00 66.62 120 ARG A CA 1
ATOM 911 C C . ARG A 1 120 ? 4.015 3.533 1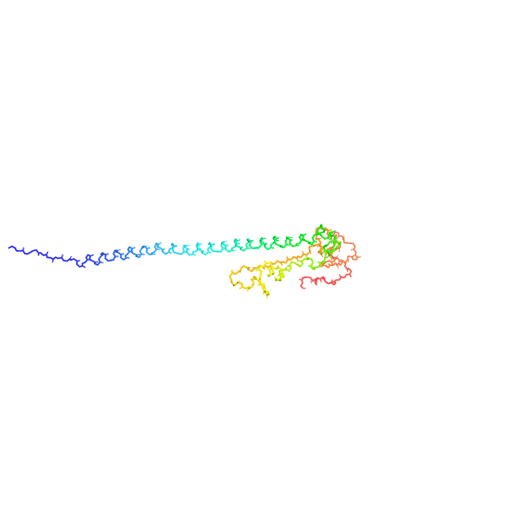6.711 1.00 66.62 120 ARG A C 1
ATOM 913 O O . ARG A 1 120 ? 2.955 4.039 16.327 1.00 66.62 120 ARG A O 1
ATOM 920 N N . GLY A 1 121 ? 5.147 3.573 16.012 1.00 67.69 121 GLY A N 1
ATOM 921 C CA . GLY A 1 121 ? 5.287 4.184 14.699 1.00 67.69 121 GLY A CA 1
ATOM 922 C C . GLY A 1 121 ? 4.613 3.354 13.612 1.00 67.69 121 GLY A C 1
ATOM 923 O O . GLY A 1 121 ? 4.460 2.138 13.734 1.00 67.69 121 GLY A O 1
ATOM 924 N N . ASP A 1 122 ? 4.206 4.021 12.535 1.00 71.81 122 ASP A N 1
ATOM 925 C CA . ASP A 1 122 ? 3.684 3.336 11.358 1.00 71.81 122 ASP A CA 1
ATOM 926 C C . ASP A 1 122 ? 4.845 2.799 10.518 1.00 71.81 122 ASP A C 1
ATOM 928 O O . ASP A 1 122 ? 5.755 3.540 10.136 1.00 71.81 122 ASP A O 1
ATOM 932 N N . LEU A 1 123 ? 4.800 1.502 10.221 1.00 76.12 123 LEU A N 1
ATOM 933 C CA . LEU A 1 123 ? 5.747 0.838 9.335 1.00 76.12 123 LEU A CA 1
ATOM 934 C C . LEU A 1 123 ? 5.203 0.867 7.910 1.00 76.12 123 LEU A C 1
ATOM 936 O O . LEU A 1 123 ? 4.074 0.447 7.655 1.00 76.12 123 LEU A O 1
ATOM 940 N N . TRP A 1 124 ? 6.027 1.321 6.978 1.00 77.88 124 TRP A N 1
ATOM 941 C CA . TRP A 1 124 ? 5.704 1.339 5.560 1.00 77.88 124 TRP A CA 1
ATOM 942 C C . TRP A 1 124 ? 6.922 0.917 4.744 1.00 77.88 124 TRP A C 1
ATOM 944 O O . TRP A 1 124 ? 8.066 1.000 5.190 1.00 77.88 124 TRP A O 1
ATOM 954 N N . SER A 1 125 ? 6.656 0.416 3.546 1.00 77.38 125 SER A N 1
ATOM 955 C CA . SER A 1 125 ? 7.663 0.033 2.568 1.00 77.38 125 SER A CA 1
ATOM 956 C C . SER A 1 125 ? 7.146 0.430 1.196 1.00 77.38 125 SER A C 1
ATOM 958 O O . SER A 1 125 ? 5.940 0.375 0.948 1.00 77.38 125 SER A O 1
ATOM 960 N N . VAL A 1 126 ? 8.056 0.855 0.329 1.00 81.81 126 VAL A N 1
ATOM 961 C CA . VAL A 1 126 ? 7.764 1.134 -1.072 1.00 81.81 126 VAL A CA 1
ATOM 962 C C . VAL A 1 126 ? 8.714 0.301 -1.908 1.00 81.81 126 VAL A C 1
ATOM 964 O O . VAL A 1 126 ? 9.907 0.234 -1.619 1.00 81.81 126 VAL A O 1
ATOM 967 N N . CYS A 1 127 ? 8.166 -0.332 -2.935 1.00 83.94 127 CYS A N 1
ATOM 968 C CA . CYS A 1 127 ? 8.919 -1.011 -3.969 1.00 83.94 127 CYS A CA 1
ATOM 969 C C . CYS A 1 127 ? 8.592 -0.313 -5.285 1.00 83.94 127 CYS A C 1
ATOM 971 O O . CYS A 1 127 ? 7.422 -0.059 -5.574 1.00 83.94 127 CYS A O 1
ATOM 973 N N . VAL A 1 128 ? 9.631 0.043 -6.029 1.00 87.38 128 VAL A N 1
ATOM 974 C CA . VAL A 1 128 ? 9.517 0.606 -7.369 1.00 87.38 128 VAL A CA 1
ATOM 975 C C . VAL A 1 128 ? 10.116 -0.415 -8.317 1.00 87.38 128 VAL A C 1
ATOM 977 O O . VAL A 1 128 ? 11.207 -0.926 -8.073 1.00 87.38 128 VAL A O 1
ATOM 980 N N . GLU A 1 129 ? 9.382 -0.718 -9.377 1.00 86.50 129 GLU A N 1
ATOM 981 C CA . GLU A 1 129 ? 9.820 -1.606 -10.443 1.00 86.50 129 GLU A CA 1
ATOM 982 C C . GLU A 1 129 ? 9.673 -0.867 -11.768 1.00 86.50 129 GLU A C 1
ATOM 984 O O . GLU A 1 129 ? 8.705 -0.133 -11.967 1.00 86.50 129 GLU A O 1
ATOM 989 N N . ASP A 1 130 ? 10.632 -1.069 -12.665 1.00 87.75 130 ASP A N 1
ATOM 990 C CA . ASP A 1 130 ? 10.520 -0.583 -14.032 1.00 87.75 130 ASP A CA 1
ATOM 991 C C . ASP A 1 130 ? 9.562 -1.483 -14.831 1.00 87.75 130 ASP A C 1
ATOM 993 O O . ASP A 1 130 ? 9.782 -2.690 -14.992 1.00 87.75 130 ASP A O 1
ATOM 997 N N . GLU A 1 131 ? 8.478 -0.885 -15.321 1.00 89.62 131 GLU A N 1
ATOM 998 C CA . GLU A 1 131 ? 7.497 -1.555 -16.173 1.00 89.62 131 GLU A CA 1
ATOM 999 C C . GLU A 1 131 ? 7.974 -1.657 -17.628 1.00 89.62 131 GLU A C 1
ATOM 1001 O O . GLU A 1 131 ? 7.591 -2.603 -18.318 1.00 89.62 131 GLU A O 1
ATOM 1006 N N . GLN A 1 132 ? 8.843 -0.751 -18.092 1.00 86.25 132 GLN A N 1
ATOM 1007 C CA . GLN A 1 132 ? 9.338 -0.751 -19.475 1.00 86.25 132 GLN A CA 1
ATOM 1008 C C . GLN A 1 132 ? 10.311 -1.902 -19.749 1.00 86.25 132 GLN A C 1
ATOM 1010 O O . GLN A 1 132 ? 10.416 -2.368 -20.884 1.00 86.25 132 GLN A O 1
ATOM 1015 N N . GLY A 1 133 ? 10.961 -2.435 -18.712 1.00 85.25 133 GLY A N 1
ATOM 1016 C CA . GLY A 1 133 ? 11.733 -3.675 -18.788 1.00 85.25 133 GLY A CA 1
ATOM 1017 C C . GLY A 1 133 ? 10.896 -4.942 -19.027 1.00 85.25 133 GLY A C 1
ATOM 1018 O O . GLY A 1 133 ? 11.465 -6.027 -19.187 1.00 85.25 133 GLY A O 1
ATOM 1019 N N . ARG A 1 134 ? 9.557 -4.852 -19.040 1.00 90.06 134 ARG A N 1
ATOM 1020 C CA . ARG A 1 134 ? 8.652 -5.989 -19.266 1.00 90.06 134 ARG A CA 1
ATOM 1021 C C . ARG A 1 134 ? 8.093 -5.995 -20.685 1.00 90.06 134 ARG A C 1
ATOM 1023 O O . ARG A 1 134 ? 7.988 -4.979 -21.359 1.00 90.06 134 ARG A O 1
ATOM 1030 N N . ILE A 1 135 ? 7.703 -7.185 -21.133 1.00 90.31 135 ILE A N 1
ATOM 1031 C CA . ILE A 1 135 ? 6.980 -7.350 -22.394 1.00 90.31 135 ILE A CA 1
ATOM 1032 C C . ILE A 1 135 ? 5.557 -6.826 -22.193 1.00 90.31 135 ILE A C 1
ATOM 1034 O O . ILE A 1 135 ? 4.794 -7.408 -21.422 1.00 90.31 135 ILE A O 1
ATOM 1038 N N . ASP A 1 136 ? 5.204 -5.765 -22.912 1.00 92.12 136 ASP A N 1
ATOM 1039 C CA . ASP A 1 136 ? 3.840 -5.242 -22.952 1.00 92.12 136 ASP A CA 1
ATOM 1040 C C . ASP A 1 136 ? 2.924 -6.195 -23.736 1.00 92.12 136 ASP A C 1
ATOM 1042 O O . ASP A 1 136 ? 3.121 -6.434 -24.926 1.00 92.12 136 ASP A O 1
ATOM 1046 N N . ALA A 1 137 ? 1.917 -6.750 -23.064 1.00 90.12 137 ALA A N 1
ATOM 1047 C CA . ALA A 1 137 ? 0.986 -7.698 -23.664 1.00 90.12 137 ALA A CA 1
ATOM 1048 C C . ALA A 1 137 ? 0.061 -7.065 -24.715 1.00 90.12 137 ALA A C 1
ATOM 1050 O O . ALA A 1 137 ? -0.384 -7.776 -25.620 1.00 90.12 137 ALA A O 1
ATOM 1051 N N . ASP A 1 138 ? -0.202 -5.760 -24.618 1.00 91.50 138 ASP A N 1
ATOM 1052 C CA . ASP A 1 138 ? -1.130 -5.059 -25.507 1.00 91.50 138 ASP A CA 1
ATOM 1053 C C . ASP A 1 138 ? -0.471 -4.698 -26.845 1.00 91.50 138 ASP A C 1
ATOM 1055 O O . ASP A 1 138 ? -1.137 -4.664 -27.884 1.00 91.50 138 ASP A O 1
ATOM 1059 N N . THR A 1 139 ? 0.845 -4.464 -26.842 1.00 93.12 139 THR A N 1
ATOM 1060 C CA . THR A 1 139 ? 1.609 -4.078 -28.041 1.00 93.12 139 THR A CA 1
ATOM 1061 C C . THR A 1 139 ? 2.555 -5.162 -28.556 1.00 93.12 139 THR A C 1
ATOM 1063 O O . THR A 1 139 ? 3.038 -5.063 -29.691 1.00 93.12 139 THR A O 1
ATOM 1066 N N . ALA A 1 140 ? 2.810 -6.221 -27.782 1.00 91.56 140 ALA A N 1
ATOM 1067 C CA . ALA A 1 140 ? 3.689 -7.297 -28.213 1.00 91.56 140 ALA A CA 1
ATOM 1068 C C . ALA A 1 140 ? 3.132 -8.017 -29.451 1.00 91.56 140 ALA A C 1
ATOM 1070 O O . ALA A 1 140 ? 1.974 -8.446 -29.481 1.00 91.56 140 ALA A O 1
ATOM 1071 N N . PRO A 1 141 ? 3.966 -8.244 -30.477 1.00 91.62 141 PRO A N 1
ATOM 1072 C CA . PRO A 1 141 ? 3.533 -9.004 -31.628 1.00 91.62 141 PRO A CA 1
ATOM 1073 C C . PRO A 1 141 ? 3.269 -10.470 -31.236 1.00 91.62 141 PRO A C 1
ATOM 1075 O O . PRO A 1 141 ? 3.970 -11.020 -30.376 1.00 91.62 141 PRO A O 1
ATOM 1078 N N . PRO A 1 142 ? 2.326 -11.164 -31.905 1.00 86.62 142 PRO A N 1
ATOM 1079 C CA . PRO A 1 142 ? 1.887 -12.503 -31.499 1.00 86.62 142 PRO A CA 1
ATOM 1080 C C . PRO A 1 142 ? 3.015 -13.535 -31.367 1.00 86.62 142 PRO A C 1
ATOM 1082 O O . PRO A 1 142 ? 2.951 -14.428 -30.527 1.00 86.62 142 PRO A O 1
ATOM 1085 N N . PHE A 1 143 ? 4.079 -13.412 -32.167 1.00 85.56 143 PHE A N 1
ATOM 1086 C CA . PHE A 1 143 ? 5.222 -14.324 -32.110 1.00 85.56 143 PHE A CA 1
ATOM 1087 C C . PHE A 1 143 ? 6.057 -14.185 -30.830 1.00 85.56 143 PHE A C 1
ATOM 1089 O O . PHE A 1 143 ? 6.690 -15.159 -30.418 1.00 85.56 143 PHE A O 1
ATOM 1096 N N . LEU A 1 144 ? 6.077 -12.996 -30.222 1.00 87.56 144 LEU A N 1
ATOM 1097 C CA . LEU A 1 144 ? 6.819 -12.703 -28.998 1.00 87.56 144 LEU A CA 1
ATOM 1098 C C . LEU A 1 144 ? 6.050 -13.255 -27.793 1.00 87.56 144 LEU A C 1
ATOM 1100 O O . LEU A 1 144 ? 6.620 -13.991 -26.990 1.00 87.56 144 LEU A O 1
ATOM 1104 N N . LEU A 1 145 ? 4.734 -13.031 -27.751 1.00 87.31 145 LEU A N 1
ATOM 1105 C CA . LEU A 1 145 ? 3.843 -13.653 -26.766 1.00 87.31 145 LEU A CA 1
ATOM 1106 C C . LEU A 1 145 ? 3.879 -15.184 -26.850 1.00 87.31 145 LEU A C 1
ATOM 1108 O O . LEU A 1 145 ? 4.010 -15.860 -25.831 1.00 87.31 145 LEU A O 1
ATOM 1112 N N . ALA A 1 146 ? 3.854 -15.740 -28.065 1.00 83.88 146 ALA A N 1
ATOM 1113 C CA . ALA A 1 146 ? 4.013 -17.177 -28.270 1.00 83.88 146 ALA A CA 1
ATOM 1114 C C . ALA A 1 146 ? 5.377 -17.683 -27.760 1.00 83.88 146 ALA A C 1
ATOM 1116 O O . ALA A 1 146 ? 5.465 -18.776 -27.208 1.00 83.88 146 ALA A O 1
ATOM 1117 N N . GLY A 1 147 ? 6.440 -16.885 -27.903 1.00 83.56 147 GLY A N 1
ATOM 1118 C CA . GLY A 1 147 ? 7.758 -17.189 -27.343 1.00 83.56 147 GLY A CA 1
ATOM 1119 C C . GLY A 1 147 ? 7.780 -17.243 -25.811 1.00 83.56 147 GLY A C 1
ATOM 1120 O O . GLY A 1 147 ? 8.494 -18.076 -25.260 1.00 83.56 147 GLY A O 1
ATOM 1121 N N . LEU A 1 148 ? 6.975 -16.414 -25.137 1.00 83.81 148 LEU A N 1
ATOM 1122 C CA . LEU A 1 148 ? 6.870 -16.373 -23.673 1.00 83.81 148 LEU A CA 1
ATOM 1123 C C . LEU A 1 148 ? 6.052 -17.545 -23.104 1.00 83.81 148 LEU A C 1
ATOM 1125 O O . LEU A 1 148 ? 6.426 -18.122 -22.087 1.00 83.81 148 LEU A O 1
ATOM 1129 N N . VAL A 1 149 ? 4.941 -17.898 -23.759 1.00 80.94 149 VAL A N 1
ATOM 1130 C CA . VAL A 1 149 ? 4.013 -18.957 -23.305 1.00 80.94 149 VAL A CA 1
ATOM 1131 C C . VAL A 1 149 ? 4.513 -20.363 -23.666 1.00 80.94 149 VAL A C 1
ATOM 1133 O O . VAL A 1 149 ? 4.101 -21.352 -23.063 1.00 80.94 149 VAL A O 1
ATOM 1136 N N . GLY A 1 150 ? 5.432 -20.453 -24.628 1.00 70.56 150 GLY A N 1
ATOM 1137 C CA . GLY A 1 150 ? 5.860 -21.701 -25.243 1.00 70.56 150 GLY A CA 1
ATOM 1138 C C . GLY A 1 150 ? 5.163 -21.876 -26.587 1.00 70.56 150 GLY A C 1
ATOM 1139 O O . GLY A 1 150 ? 3.942 -22.009 -26.666 1.00 70.56 150 GLY A O 1
ATOM 1140 N N . ARG A 1 151 ? 5.952 -21.868 -27.664 1.00 72.94 151 ARG A N 1
ATOM 1141 C CA . ARG A 1 151 ? 5.460 -22.037 -29.034 1.00 72.94 151 ARG A CA 1
ATOM 1142 C C . ARG A 1 151 ? 5.913 -23.359 -29.619 1.00 72.94 151 ARG A C 1
ATOM 1144 O O . ARG A 1 151 ? 7.007 -23.840 -29.338 1.00 72.94 151 ARG A O 1
ATOM 1151 N N . THR A 1 152 ? 5.113 -23.853 -30.547 1.00 70.88 152 THR A N 1
ATOM 1152 C CA . THR A 1 152 ? 5.528 -24.845 -31.530 1.00 70.88 152 THR A CA 1
ATOM 1153 C C . THR A 1 152 ? 5.007 -24.399 -32.891 1.00 70.88 152 THR A C 1
ATOM 1155 O O . THR A 1 152 ? 3.959 -23.753 -32.973 1.00 70.88 152 THR A O 1
ATOM 1158 N N . VAL A 1 153 ? 5.770 -24.647 -33.950 1.00 73.31 153 VAL A N 1
ATOM 1159 C CA . VAL A 1 153 ? 5.388 -24.260 -35.312 1.00 73.31 153 VAL A CA 1
ATOM 1160 C C . VAL A 1 153 ? 4.629 -25.421 -35.942 1.00 73.31 153 VAL A C 1
ATOM 1162 O O . VAL A 1 153 ? 5.007 -26.582 -35.779 1.00 73.31 153 VAL A O 1
ATOM 1165 N N . LE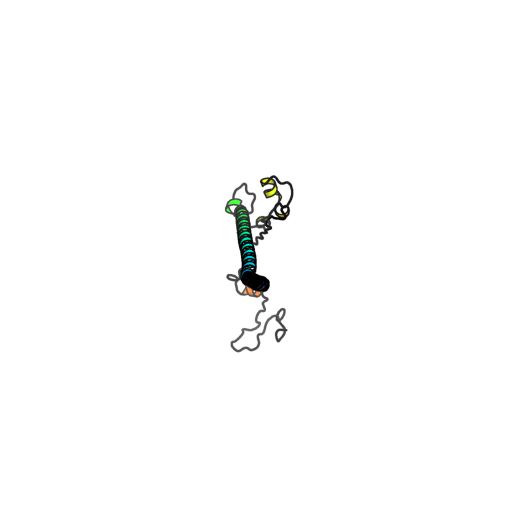U A 1 154 ? 3.542 -25.119 -36.649 1.00 78.94 154 LEU A N 1
ATOM 1166 C CA . LEU A 1 154 ? 2.824 -26.127 -37.420 1.00 78.94 154 LEU A CA 1
ATOM 1167 C C . LEU A 1 154 ? 3.688 -26.576 -38.601 1.00 78.94 154 LEU A C 1
ATOM 1169 O O . LEU A 1 154 ? 4.163 -25.752 -39.380 1.00 78.94 154 LEU A O 1
ATOM 1173 N N . THR A 1 155 ? 3.866 -27.885 -38.756 1.00 81.88 155 THR A N 1
ATOM 1174 C CA . THR A 1 155 ? 4.629 -28.455 -39.879 1.00 81.88 155 THR A CA 1
ATOM 1175 C C . THR A 1 155 ? 3.816 -28.443 -41.178 1.00 81.88 155 THR A C 1
ATOM 1177 O O . THR A 1 155 ? 4.379 -28.534 -42.268 1.00 81.88 155 THR A O 1
ATOM 1180 N N . LYS A 1 156 ? 2.486 -28.320 -41.070 1.00 83.12 156 LYS A N 1
ATOM 1181 C CA . LYS A 1 156 ? 1.537 -28.206 -42.184 1.00 83.12 156 LYS A CA 1
ATOM 1182 C C . LYS A 1 156 ? 0.480 -27.148 -41.883 1.00 83.12 156 LYS A C 1
ATOM 1184 O O . LYS A 1 156 ? 0.112 -26.941 -40.732 1.00 83.12 156 LYS A O 1
ATOM 1189 N N . GLU A 1 157 ? -0.027 -26.505 -42.929 1.00 81.56 157 GLU A N 1
ATOM 1190 C CA . GLU A 1 157 ? -1.117 -25.534 -42.818 1.00 81.56 157 GLU A CA 1
ATOM 1191 C C . GLU A 1 157 ? -2.386 -26.208 -42.269 1.00 81.56 157 GLU A C 1
ATOM 1193 O O . GLU A 1 157 ? -2.842 -27.216 -42.812 1.00 81.56 157 GLU A O 1
ATOM 1198 N N . ALA A 1 158 ? -2.939 -25.660 -41.183 1.00 83.38 158 ALA A N 1
ATOM 1199 C CA . ALA A 1 158 ? -4.146 -26.182 -40.551 1.00 83.38 158 ALA A CA 1
ATOM 1200 C C . ALA A 1 158 ? -5.389 -25.788 -41.355 1.00 83.38 158 ALA A C 1
ATOM 1202 O O . ALA A 1 158 ? -5.580 -24.613 -41.682 1.00 83.38 158 ALA A O 1
ATOM 1203 N N . LYS A 1 159 ? -6.261 -26.756 -41.645 1.00 86.12 159 LYS A N 1
ATOM 1204 C CA . LYS A 1 159 ? -7.520 -26.522 -42.360 1.00 86.12 159 LYS A CA 1
ATOM 1205 C C . LYS A 1 159 ? -8.707 -26.561 -41.405 1.00 86.12 159 LYS A C 1
ATOM 1207 O O . LYS A 1 159 ? -8.706 -27.240 -40.379 1.00 86.12 159 LYS A O 1
ATOM 1212 N N . SER A 1 160 ? -9.761 -25.828 -41.761 1.00 76.75 160 SER A N 1
ATOM 1213 C CA . SER A 1 160 ? -11.024 -25.875 -41.022 1.00 76.75 160 SER A CA 1
ATOM 1214 C C . SER A 1 160 ? -11.616 -27.288 -41.108 1.00 76.75 160 SER A C 1
ATOM 1216 O O . SER A 1 160 ? -11.919 -27.760 -42.203 1.00 76.75 160 SER A O 1
ATOM 1218 N N . GLY A 1 161 ? -11.741 -27.965 -39.961 1.00 83.00 161 GLY A N 1
ATOM 1219 C CA . GLY A 1 161 ? -12.206 -29.356 -39.854 1.00 83.00 161 GLY A CA 1
ATOM 1220 C C . GLY A 1 161 ? -11.139 -30.369 -39.422 1.00 83.00 161 GLY A C 1
ATOM 1221 O O . GLY A 1 161 ? -11.489 -31.519 -39.156 1.00 83.00 161 GLY A O 1
ATOM 1222 N N . ASP A 1 162 ? -9.870 -29.965 -39.302 1.00 82.38 162 ASP A N 1
ATOM 1223 C CA . ASP A 1 162 ? -8.803 -30.864 -38.857 1.00 82.38 162 ASP A CA 1
ATOM 1224 C C . ASP A 1 162 ? -8.952 -31.227 -37.369 1.00 82.38 162 ASP A C 1
ATOM 1226 O O . ASP A 1 162 ? -9.008 -30.369 -36.489 1.00 82.38 162 ASP A O 1
ATOM 1230 N N . THR A 1 163 ? -8.976 -32.529 -37.073 1.00 81.25 163 THR A N 1
ATOM 1231 C CA . THR A 1 163 ? -9.017 -33.061 -35.697 1.00 81.25 163 THR A CA 1
ATOM 1232 C C . THR A 1 163 ? -7.628 -33.280 -35.095 1.00 81.25 163 THR A C 1
ATOM 1234 O O . THR A 1 163 ? -7.506 -33.647 -33.927 1.00 81.25 163 THR A O 1
ATOM 1237 N N . THR A 1 164 ? -6.573 -33.113 -35.894 1.00 80.00 164 THR A N 1
ATOM 1238 C CA . THR A 1 164 ? -5.175 -33.336 -35.508 1.00 80.00 164 THR A CA 1
ATOM 1239 C C . THR A 1 164 ? -4.289 -32.268 -36.130 1.00 80.00 164 THR A C 1
ATOM 1241 O O . THR A 1 164 ? -4.382 -32.029 -37.330 1.00 80.00 164 THR A O 1
ATOM 1244 N N . LEU A 1 165 ? -3.405 -31.671 -35.330 1.00 79.62 165 LEU A N 1
ATOM 1245 C CA . LEU A 1 165 ? -2.423 -30.685 -35.778 1.00 79.62 165 LEU A CA 1
ATOM 1246 C C . LEU A 1 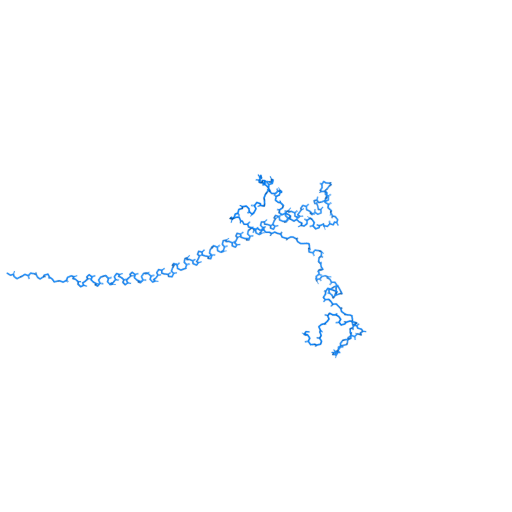165 ? -1.024 -31.309 -35.746 1.00 79.62 165 LEU A C 1
ATOM 1248 O O . LEU A 1 165 ? -0.619 -31.869 -34.727 1.00 79.62 165 LEU A O 1
ATOM 1252 N N . GLU A 1 166 ? -0.294 -31.219 -36.857 1.00 81.25 166 GLU A N 1
ATOM 1253 C CA . GLU A 1 166 ? 1.114 -31.624 -36.928 1.00 81.25 166 GLU A CA 1
ATOM 1254 C C . GLU A 1 166 ? 2.004 -30.447 -36.519 1.00 81.25 166 GLU A C 1
ATOM 1256 O O . GLU A 1 166 ? 1.936 -29.369 -37.112 1.00 81.25 166 GLU A O 1
ATOM 1261 N N . VAL A 1 167 ? 2.827 -30.658 -35.494 1.00 82.62 167 VAL A N 1
ATOM 1262 C CA . VAL A 1 167 ? 3.705 -29.639 -34.911 1.00 82.62 167 VAL A CA 1
ATOM 1263 C C . VAL A 1 167 ? 5.160 -30.096 -34.941 1.00 82.62 167 VAL A C 1
ATOM 1265 O O . VAL A 1 167 ? 5.446 -31.286 -34.820 1.00 82.62 167 VAL A O 1
ATOM 1268 N N . GLU A 1 168 ? 6.081 -29.145 -35.084 1.00 81.38 168 GLU A N 1
ATOM 1269 C CA . GLU A 1 168 ? 7.528 -29.385 -35.178 1.00 81.38 168 GLU A CA 1
ATOM 1270 C C . GLU A 1 168 ? 8.112 -30.024 -33.905 1.00 81.38 168 GLU A C 1
ATOM 1272 O O . GLU A 1 168 ? 9.003 -30.868 -33.978 1.00 81.38 168 GLU A O 1
ATOM 1277 N N . SER A 1 169 ? 7.587 -29.656 -32.732 1.00 75.75 169 SER A N 1
ATOM 1278 C CA . SER A 1 169 ? 7.993 -30.226 -31.445 1.00 75.75 169 SER A CA 1
ATOM 1279 C C . SER A 1 169 ? 6.814 -30.360 -30.483 1.00 75.75 169 SER A C 1
ATOM 1281 O O . SER A 1 169 ? 5.961 -29.474 -30.400 1.00 75.75 169 SER A O 1
ATOM 1283 N N . LEU A 1 170 ? 6.790 -31.470 -29.738 1.00 75.75 170 LEU A N 1
ATOM 1284 C CA . LEU A 1 170 ? 5.829 -31.744 -28.661 1.00 75.75 170 LEU A CA 1
ATOM 1285 C C . LEU A 1 170 ? 6.367 -31.352 -27.273 1.00 75.75 170 LEU A C 1
ATOM 1287 O O . LEU A 1 170 ? 5.667 -31.505 -26.273 1.00 75.75 170 LEU A O 1
ATOM 1291 N N . THR A 1 171 ? 7.609 -30.870 -27.189 1.00 77.19 171 THR A N 1
ATOM 1292 C CA . THR A 1 171 ? 8.237 -30.482 -25.923 1.00 77.19 171 THR A CA 1
ATOM 1293 C C . THR A 1 171 ? 7.473 -29.318 -25.290 1.00 77.19 171 THR A C 1
ATOM 1295 O O . THR A 1 171 ? 7.325 -28.269 -25.907 1.00 77.19 171 THR A O 1
ATOM 1298 N N . GLY A 1 172 ? 6.998 -29.494 -24.054 1.00 70.56 172 GLY A N 1
ATOM 1299 C CA . GLY A 1 172 ? 6.245 -28.471 -23.317 1.00 70.56 172 GLY A CA 1
ATOM 1300 C C . GLY A 1 172 ? 4.728 -28.500 -23.534 1.00 70.56 172 GLY A C 1
ATOM 1301 O O . GLY A 1 172 ? 4.016 -27.778 -22.841 1.00 70.56 172 GLY A O 1
ATOM 1302 N N . LEU A 1 173 ? 4.216 -29.353 -24.429 1.00 73.00 173 LEU A N 1
ATOM 1303 C CA . LEU A 1 173 ? 2.778 -29.591 -24.541 1.00 73.00 173 LEU A CA 1
ATOM 1304 C C . LEU A 1 173 ? 2.330 -30.665 -23.536 1.00 73.00 173 LEU A C 1
ATOM 1306 O O . LEU A 1 173 ? 3.040 -31.655 -23.339 1.00 73.00 173 LEU A O 1
ATOM 1310 N N . PRO A 1 174 ? 1.152 -30.507 -22.906 1.00 70.94 174 PRO A N 1
ATOM 1311 C CA . PRO A 1 174 ? 0.614 -31.525 -22.014 1.00 70.94 174 PRO A CA 1
ATOM 1312 C C . PRO A 1 174 ? 0.375 -32.836 -22.784 1.00 70.94 174 PRO A C 1
ATOM 1314 O O . PRO A 1 174 ? -0.028 -32.800 -23.954 1.00 70.94 174 PRO A O 1
ATOM 1317 N N . PRO A 1 175 ? 0.595 -34.009 -22.164 1.00 72.31 175 PRO A N 1
ATOM 1318 C CA . PRO A 1 175 ? 0.355 -35.283 -22.824 1.00 72.31 175 PRO A CA 1
ATOM 1319 C C . PRO A 1 175 ? -1.130 -35.431 -23.173 1.00 72.31 175 PRO A C 1
ATOM 1321 O O . PRO A 1 175 ? -2.010 -34.792 -22.587 1.00 72.31 175 PRO A O 1
ATOM 1324 N N . LYS A 1 176 ? -1.409 -36.291 -24.158 1.00 56.53 176 LYS A N 1
ATOM 1325 C CA . LYS A 1 176 ? -2.753 -36.560 -24.688 1.00 56.53 176 LYS A CA 1
ATOM 1326 C C . LYS A 1 176 ? -3.735 -36.763 -23.517 1.00 56.53 176 LYS A C 1
ATOM 1328 O O . LYS A 1 176 ? -3.624 -37.763 -22.811 1.00 56.53 176 LYS A O 1
ATOM 1333 N N . ASN A 1 177 ? -4.665 -35.813 -23.335 1.00 59.41 177 ASN A N 1
ATOM 1334 C CA . ASN A 1 177 ? -5.687 -35.706 -22.268 1.00 59.41 177 ASN A CA 1
ATOM 1335 C C . ASN A 1 177 ? -5.373 -34.812 -21.044 1.00 59.41 177 ASN A C 1
ATOM 1337 O O . ASN A 1 177 ? -6.107 -34.890 -20.059 1.00 59.41 177 ASN A O 1
ATOM 1341 N N . GLY A 1 178 ? -4.360 -33.940 -21.092 1.00 52.25 178 GLY A N 1
ATOM 1342 C CA . GLY A 1 178 ? -4.215 -32.846 -20.117 1.00 52.25 178 GLY A CA 1
ATOM 1343 C C . GLY A 1 178 ? -3.959 -33.290 -18.671 1.00 52.25 178 GLY A C 1
ATOM 1344 O O . GLY A 1 178 ? -4.498 -32.679 -17.751 1.00 52.25 178 GLY A O 1
ATOM 1345 N N . ARG A 1 179 ? -3.180 -34.360 -18.475 1.00 41.75 179 ARG A N 1
ATOM 1346 C CA . ARG A 1 179 ? -2.734 -34.823 -17.152 1.00 41.75 179 ARG A CA 1
ATOM 1347 C C . ARG A 1 179 ? -1.246 -34.622 -16.951 1.00 41.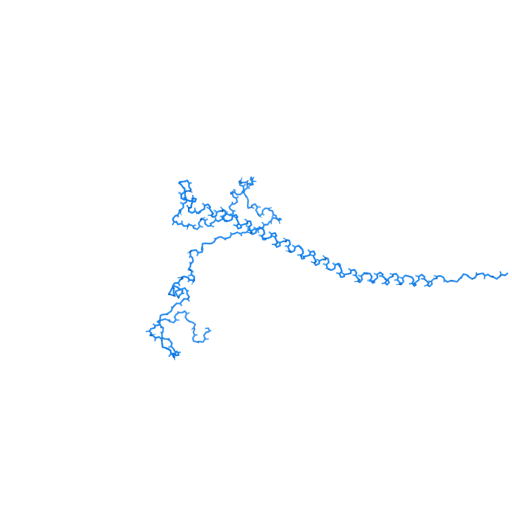75 179 ARG A C 1
ATOM 1349 O O . ARG A 1 179 ? -0.505 -34.869 -17.923 1.00 41.75 179 ARG A O 1
#

pLDDT: mean 78.37, std 16.08, range [39.16, 97.88]

Sequence (179 aa):
MKGLRATSTRSDEGIALIIVLSVLTMLLVIATPFVVEARRDRRTAVISAERQRARAVAEAALEMAKGRLERTHQGWESRPSSGGTPDYDSPAEFMVDAHPKAWADALGQQGGFPYMADPRGDLWSVCVEDEQGRIDADTAPPFLLAGLVGRTVLTKEAKSGDTTLEVESLTGLPPKNGR